Protein AF-A0AAE1GQJ6-F1 (afdb_monomer_lite)

Radius of gyration: 22.22 Å; chains: 1; bounding box: 54×38×61 Å

pLDDT: mean 75.84, std 17.93, range [36.47, 93.38]

Organism: Petrolisthes cinctipes (NCBI:txid88211)

Foldseek 3Di:
DLLVLVQVLQLLVAAPVRGSNVSFDAECPTPRPVRNVVRVVVVVVVVVVVVVVVVVVVVVDPDPPDDDCPPPDDPPPPPDDDCHVVNVPSNPPDDPVVSVVVVVVSVVCNDPVLVVCVVVVHDSDPD

Structure (mmCIF, N/CA/C/O backbone):
data_AF-A0AAE1GQJ6-F1
#
_entry.id   AF-A0AAE1GQJ6-F1
#
loop_
_atom_site.group_PDB
_atom_site.id
_atom_site.type_symbol
_atom_site.label_atom_id
_atom_site.label_alt_id
_atom_site.label_comp_id
_atom_site.label_asym_id
_atom_site.label_entity_id
_atom_site.label_seq_id
_atom_site.pdbx_PDB_ins_code
_atom_site.Cartn_x
_atom_site.Cartn_y
_atom_site.Cartn_z
_atom_site.occupancy
_atom_site.B_iso_or_equiv
_atom_site.auth_seq_id
_atom_site.auth_comp_id
_atom_site.auth_asym_id
_atom_site.auth_atom_id
_atom_site.pdbx_PDB_model_num
ATOM 1 N N . MET A 1 1 ? -12.188 -7.040 1.704 1.00 84.00 1 MET A N 1
ATOM 2 C CA . MET A 1 1 ? -12.041 -5.849 2.577 1.00 84.00 1 MET A CA 1
ATOM 3 C C . MET A 1 1 ? -10.909 -5.956 3.592 1.00 84.00 1 MET A C 1
ATOM 5 O O . MET A 1 1 ? -10.062 -5.078 3.591 1.00 84.00 1 MET A O 1
ATOM 9 N N . LYS A 1 2 ? -10.835 -7.015 4.412 1.00 90.12 2 LYS A N 1
ATOM 10 C CA . LYS A 1 2 ? -9.836 -7.159 5.492 1.00 90.12 2 LYS A CA 1
ATOM 11 C C . LYS A 1 2 ? -8.389 -6.834 5.104 1.00 90.12 2 LYS A C 1
ATOM 13 O O . LYS A 1 2 ? -7.746 -6.034 5.771 1.00 90.12 2 LYS A O 1
ATOM 18 N N . LYS A 1 3 ? -7.900 -7.393 3.989 1.00 90.62 3 LYS A N 1
ATOM 19 C CA . LYS A 1 3 ? -6.548 -7.106 3.471 1.00 90.62 3 LYS A CA 1
ATOM 20 C C . LYS A 1 3 ? -6.333 -5.622 3.158 1.00 90.62 3 LYS A C 1
ATOM 22 O O . LYS A 1 3 ? -5.290 -5.090 3.504 1.00 90.62 3 LYS A O 1
ATOM 27 N N . ALA A 1 4 ? -7.319 -4.959 2.552 1.00 89.62 4 ALA A N 1
ATOM 28 C CA . ALA A 1 4 ? -7.234 -3.541 2.203 1.00 89.62 4 ALA A CA 1
ATOM 29 C C . ALA A 1 4 ? -7.210 -2.642 3.450 1.00 89.62 4 ALA A C 1
ATOM 31 O O . ALA A 1 4 ? -6.446 -1.687 3.489 1.00 89.62 4 ALA A O 1
ATOM 32 N N . ILE A 1 5 ? -7.980 -2.993 4.486 1.00 91.00 5 ILE A N 1
ATOM 33 C CA . ILE A 1 5 ? -7.964 -2.292 5.778 1.00 91.00 5 ILE A CA 1
ATOM 34 C C . ILE A 1 5 ? -6.587 -2.440 6.443 1.00 91.00 5 ILE A C 1
ATOM 36 O O . ILE A 1 5 ? -5.973 -1.457 6.835 1.00 91.00 5 ILE A O 1
ATOM 40 N N . TRP A 1 6 ? -6.033 -3.652 6.507 1.00 93.25 6 TRP A N 1
ATOM 41 C CA . TRP A 1 6 ? -4.681 -3.831 7.048 1.00 93.25 6 TRP A CA 1
ATOM 42 C C . TRP A 1 6 ? -3.598 -3.159 6.195 1.00 93.25 6 TRP A C 1
ATOM 44 O O . TRP A 1 6 ? -2.601 -2.689 6.741 1.00 93.25 6 TRP A O 1
ATOM 54 N N . ALA A 1 7 ? -3.791 -3.065 4.877 1.00 92.19 7 ALA A N 1
ATOM 55 C CA . ALA A 1 7 ? -2.858 -2.386 3.987 1.00 92.19 7 ALA A CA 1
ATOM 56 C C . ALA A 1 7 ? -2.666 -0.909 4.351 1.00 92.19 7 ALA A C 1
ATOM 58 O O . ALA A 1 7 ? -1.533 -0.438 4.311 1.00 92.19 7 ALA A O 1
ATOM 59 N N . THR A 1 8 ? -3.722 -0.189 4.750 1.00 89.88 8 THR A N 1
ATOM 60 C CA . THR A 1 8 ? -3.588 1.219 5.158 1.00 89.88 8 THR A CA 1
ATOM 61 C C . THR A 1 8 ? -2.830 1.348 6.477 1.00 89.88 8 THR A C 1
ATOM 63 O O . THR A 1 8 ? -1.918 2.164 6.568 1.00 89.88 8 THR A O 1
ATOM 66 N N . PHE A 1 9 ? -3.117 0.493 7.468 1.00 90.19 9 PHE A N 1
ATOM 67 C CA . PHE A 1 9 ? -2.376 0.480 8.737 1.00 90.19 9 PHE A CA 1
ATOM 68 C C . PHE A 1 9 ? -0.882 0.222 8.526 1.00 90.19 9 PHE A C 1
ATOM 70 O O . PHE A 1 9 ? -0.032 0.956 9.030 1.00 90.19 9 PHE A O 1
ATOM 77 N N . TYR A 1 10 ? -0.538 -0.818 7.765 1.00 89.75 10 TYR A N 1
ATOM 78 C CA . TYR A 1 10 ? 0.860 -1.151 7.515 1.00 89.75 10 TYR A CA 1
ATOM 79 C C . TYR A 1 10 ? 1.563 -0.123 6.638 1.00 89.75 10 TYR A C 1
ATOM 81 O O . TYR A 1 10 ? 2.737 0.141 6.867 1.00 89.75 10 TYR A O 1
ATOM 89 N N . HIS A 1 11 ? 0.853 0.503 5.700 1.00 87.31 11 HIS A N 1
ATOM 90 C CA . HIS A 1 11 ? 1.401 1.597 4.912 1.00 87.31 11 HIS A CA 1
ATOM 91 C C . HIS A 1 11 ? 1.774 2.796 5.790 1.00 87.31 11 HIS A C 1
ATOM 93 O O . HIS A 1 11 ? 2.904 3.268 5.712 1.00 87.31 11 HIS A O 1
ATOM 99 N N . CYS A 1 12 ? 0.868 3.236 6.670 1.00 83.38 12 CYS A N 1
ATOM 100 C CA . CYS A 1 12 ? 1.107 4.378 7.557 1.00 83.38 12 CYS A CA 1
ATOM 101 C C . CYS A 1 12 ? 2.160 4.105 8.642 1.00 83.38 12 CYS A C 1
ATOM 103 O O . CYS A 1 12 ? 2.738 5.041 9.179 1.00 83.38 12 CYS A O 1
ATOM 105 N N . THR A 1 13 ? 2.400 2.835 8.978 1.00 85.06 13 THR A N 1
ATOM 106 C CA . THR A 1 13 ? 3.396 2.418 9.984 1.00 85.06 13 THR A CA 1
ATOM 107 C C . THR A 1 13 ? 4.675 1.852 9.360 1.00 85.06 13 THR A C 1
ATOM 109 O O . THR A 1 13 ? 5.530 1.317 10.070 1.00 85.06 13 THR A O 1
ATOM 112 N N . SER A 1 14 ? 4.792 1.934 8.032 1.00 84.06 14 SER A N 1
ATOM 113 C CA . SER A 1 14 ? 5.963 1.505 7.275 1.00 84.06 14 SER A CA 1
ATOM 114 C C . SER A 1 14 ? 7.109 2.478 7.517 1.00 84.06 14 SER A C 1
ATOM 116 O O . SER A 1 14 ? 6.909 3.690 7.572 1.00 84.06 14 SER A O 1
ATOM 118 N N . THR A 1 15 ? 8.321 1.956 7.645 1.00 83.31 15 THR A N 1
ATOM 119 C CA . THR A 1 15 ? 9.531 2.774 7.758 1.00 83.31 15 THR A CA 1
ATOM 120 C C . THR A 1 15 ? 10.555 2.311 6.740 1.00 83.31 15 THR A C 1
ATOM 122 O O . THR A 1 15 ? 10.499 1.175 6.272 1.00 83.31 15 THR A O 1
ATOM 125 N N . ASP A 1 16 ? 11.537 3.158 6.438 1.00 79.38 16 ASP A N 1
ATOM 126 C CA . ASP A 1 16 ? 12.623 2.795 5.520 1.00 79.38 16 ASP A CA 1
ATOM 127 C C . ASP A 1 16 ? 13.373 1.529 5.993 1.00 79.38 16 ASP A C 1
ATOM 129 O O . ASP A 1 16 ? 13.831 0.728 5.179 1.00 79.38 16 ASP A O 1
ATOM 133 N N . SER A 1 17 ? 13.466 1.307 7.312 1.00 83.19 17 SER A N 1
ATOM 134 C CA . SER A 1 17 ? 14.070 0.104 7.905 1.00 83.19 17 SER A CA 1
ATOM 135 C C . SER A 1 17 ? 13.147 -1.118 7.892 1.00 83.19 17 SER A C 1
ATOM 137 O O . SER A 1 17 ? 13.626 -2.249 7.927 1.00 83.19 17 SER A O 1
ATOM 139 N N . GLN A 1 18 ? 11.830 -0.911 7.891 1.00 81.06 18 GLN A N 1
ATOM 140 C CA . GLN A 1 18 ? 10.823 -1.971 7.894 1.00 81.06 18 GLN A CA 1
ATOM 141 C C . GLN A 1 18 ? 9.722 -1.639 6.879 1.00 81.06 18 GLN A C 1
ATOM 143 O O . GLN A 1 18 ? 8.651 -1.162 7.269 1.00 81.06 18 GLN A O 1
ATOM 148 N N . PRO A 1 19 ? 9.959 -1.896 5.580 1.00 84.75 19 PRO A N 1
ATOM 149 C CA . PRO A 1 19 ? 8.973 -1.628 4.546 1.00 84.75 19 PRO A CA 1
ATOM 150 C C . PRO A 1 19 ? 7.816 -2.632 4.645 1.00 84.75 19 PRO A C 1
ATOM 152 O O . PRO A 1 19 ? 7.966 -3.814 4.334 1.00 84.75 19 PRO A O 1
ATOM 155 N N . ARG A 1 20 ? 6.633 -2.175 5.066 1.00 85.38 20 ARG A N 1
ATOM 156 C CA . ARG 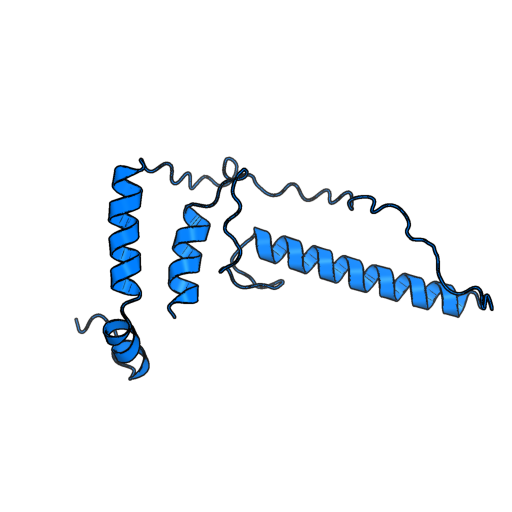A 1 20 ? 5.429 -3.012 5.248 1.00 85.38 20 ARG A CA 1
ATOM 157 C C . ARG A 1 20 ? 4.404 -2.787 4.134 1.00 85.38 20 ARG A C 1
ATOM 159 O O . ARG A 1 20 ? 3.244 -2.465 4.372 1.00 85.38 20 ARG A O 1
ATOM 166 N N . HIS A 1 21 ? 4.837 -2.953 2.886 1.00 88.12 21 HIS A N 1
ATOM 167 C CA . HIS A 1 21 ? 4.011 -2.711 1.691 1.00 88.12 21 HIS A CA 1
ATOM 168 C C . HIS A 1 21 ? 3.407 -3.984 1.071 1.00 88.12 21 HIS A C 1
ATOM 170 O O . HIS A 1 21 ? 2.727 -3.925 0.050 1.00 88.12 21 HIS A O 1
ATOM 176 N N . ASN A 1 22 ? 3.589 -5.138 1.712 1.00 90.19 22 ASN A N 1
ATOM 177 C CA . ASN A 1 22 ? 3.162 -6.452 1.220 1.00 90.19 22 ASN A CA 1
ATOM 178 C C . ASN A 1 22 ? 1.639 -6.614 1.062 1.00 90.19 22 ASN A C 1
ATOM 180 O O . ASN A 1 22 ? 1.199 -7.421 0.250 1.00 90.19 22 ASN A O 1
ATOM 184 N N . LEU A 1 23 ? 0.830 -5.879 1.833 1.00 91.94 23 LEU A N 1
ATOM 185 C CA . LEU A 1 23 ? -0.635 -5.912 1.706 1.00 91.94 23 LEU A CA 1
ATOM 186 C C . LEU A 1 23 ? -1.193 -4.826 0.780 1.00 91.94 23 LEU A C 1
ATOM 188 O O . LEU A 1 23 ? -2.380 -4.856 0.452 1.00 91.94 23 LEU A O 1
ATOM 192 N N . CYS A 1 24 ? -0.365 -3.863 0.372 1.00 92.25 24 CYS A N 1
ATOM 193 C CA . CYS A 1 24 ? -0.781 -2.818 -0.554 1.00 92.25 24 CYS A CA 1
ATOM 194 C C . CYS A 1 24 ? -1.041 -3.412 -1.948 1.00 92.25 24 CYS A C 1
ATOM 196 O O . CYS A 1 24 ? -0.394 -4.392 -2.322 1.00 92.25 24 CYS A O 1
ATOM 198 N N . PRO A 1 25 ? -1.944 -2.823 -2.754 1.00 92.25 25 PRO A N 1
ATOM 199 C CA . PRO A 1 25 ? -2.146 -3.283 -4.121 1.00 92.25 25 PRO A CA 1
ATOM 200 C C . PRO A 1 25 ? -0.843 -3.194 -4.920 1.00 92.25 25 PRO A C 1
ATOM 202 O O . PRO A 1 25 ? 0.001 -2.326 -4.670 1.00 92.25 25 PRO A O 1
ATOM 205 N N . HIS A 1 26 ? -0.674 -4.106 -5.869 1.00 91.44 26 HIS A N 1
ATOM 206 C CA . HIS A 1 26 ? 0.460 -4.122 -6.784 1.00 91.44 26 HIS A CA 1
ATOM 207 C C . HIS A 1 26 ? 0.068 -3.512 -8.140 1.00 91.44 26 HIS A C 1
ATOM 209 O O . HIS A 1 26 ? -1.118 -3.453 -8.471 1.00 91.44 26 HIS A O 1
ATOM 215 N N . GLY A 1 27 ? 1.056 -3.046 -8.906 1.00 90.12 27 GLY A N 1
ATOM 216 C CA . GLY A 1 27 ? 0.874 -2.543 -10.268 1.00 90.12 27 GLY A CA 1
ATOM 217 C C . GLY A 1 27 ? 1.054 -1.031 -10.427 1.00 90.12 27 GLY A C 1
ATOM 218 O O . GLY A 1 27 ? 1.085 -0.269 -9.459 1.00 90.12 27 GLY A O 1
ATOM 219 N N . GLU A 1 28 ? 1.123 -0.591 -11.686 1.00 90.44 28 GLU A N 1
ATOM 220 C CA . GLU A 1 28 ? 1.361 0.807 -12.092 1.00 90.44 28 GLU A CA 1
ATOM 221 C C . GLU A 1 28 ? 0.310 1.786 -11.551 1.00 90.44 28 GLU A C 1
ATOM 223 O O . GLU A 1 28 ? 0.589 2.957 -11.309 1.00 90.44 28 GLU A O 1
ATOM 228 N N . LYS A 1 29 ? -0.914 1.298 -11.331 1.00 89.31 29 LYS A N 1
ATOM 229 C CA . LYS A 1 29 ? -2.034 2.084 -10.797 1.00 89.31 29 LYS A CA 1
ATOM 230 C C . LYS A 1 29 ? -2.200 1.930 -9.283 1.00 89.31 29 LYS A C 1
ATOM 232 O O . LYS A 1 29 ? -3.213 2.359 -8.735 1.00 89.31 29 LYS A O 1
ATOM 237 N N . SER A 1 30 ? -1.238 1.312 -8.596 1.00 89.50 30 SER A N 1
ATOM 238 C CA . SER A 1 30 ? -1.279 1.201 -7.141 1.00 89.50 30 SER A CA 1
ATOM 239 C C . SER A 1 30 ? -1.223 2.583 -6.492 1.00 89.50 30 SER A C 1
ATOM 241 O O . SER A 1 30 ? -0.414 3.435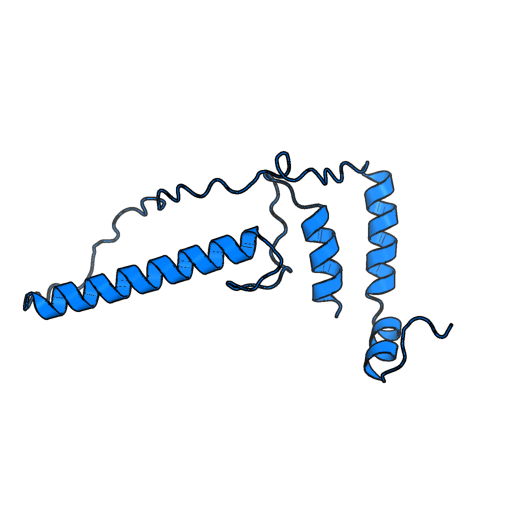 -6.867 1.00 89.50 30 SER A O 1
ATOM 243 N N . TRP A 1 31 ? -2.062 2.794 -5.477 1.00 90.56 31 TRP A N 1
ATOM 244 C CA . TRP A 1 31 ? -1.968 3.972 -4.613 1.00 90.56 31 TRP A CA 1
ATOM 245 C C . TRP A 1 31 ? -0.713 3.930 -3.724 1.00 90.56 31 TRP A C 1
ATOM 247 O O . TRP A 1 31 ? -0.275 4.960 -3.222 1.00 90.56 31 TRP A O 1
ATOM 257 N N . CYS A 1 32 ? -0.105 2.753 -3.538 1.00 89.69 32 CYS A N 1
ATOM 258 C CA . CYS A 1 32 ? 1.137 2.607 -2.796 1.00 89.69 32 CYS A CA 1
ATOM 259 C C . CYS A 1 32 ? 2.333 2.920 -3.700 1.00 89.69 32 CYS A C 1
ATOM 261 O O . CYS A 1 32 ? 2.666 2.147 -4.599 1.00 89.69 32 CYS A O 1
ATOM 263 N N . PHE A 1 33 ? 3.021 4.027 -3.410 1.00 88.56 33 PHE A N 1
ATOM 264 C CA . PHE A 1 33 ? 4.186 4.483 -4.174 1.00 88.56 33 PHE A CA 1
ATOM 265 C C . PHE A 1 33 ? 5.289 3.428 -4.303 1.00 88.56 33 PHE A C 1
ATOM 267 O O . PHE A 1 33 ? 5.857 3.284 -5.381 1.00 88.56 33 PHE A O 1
ATOM 274 N N . TRP A 1 34 ? 5.553 2.670 -3.235 1.00 86.44 34 TRP A N 1
ATOM 275 C CA . TRP A 1 34 ? 6.563 1.611 -3.219 1.00 86.44 34 TRP A CA 1
ATOM 276 C C . TRP A 1 34 ? 6.242 0.495 -4.221 1.00 86.44 34 TRP A C 1
ATOM 278 O O . TRP A 1 34 ? 7.031 0.217 -5.121 1.00 86.44 34 TRP A O 1
ATOM 288 N N . ASN A 1 35 ? 5.052 -0.108 -4.120 1.00 89.31 35 ASN A N 1
ATOM 289 C CA . ASN A 1 35 ? 4.649 -1.184 -5.031 1.00 89.31 35 ASN A CA 1
ATOM 290 C C . ASN A 1 35 ? 4.483 -0.686 -6.469 1.00 89.31 35 ASN A C 1
ATOM 292 O O . ASN A 1 35 ? 4.779 -1.422 -7.406 1.00 89.31 35 ASN A O 1
ATOM 296 N N . ARG A 1 36 ? 4.044 0.565 -6.648 1.00 91.81 36 ARG A N 1
ATOM 297 C CA . ARG A 1 36 ? 3.974 1.199 -7.965 1.00 91.81 36 ARG A CA 1
ATOM 298 C C . ARG A 1 36 ? 5.356 1.344 -8.599 1.00 91.81 36 ARG A C 1
ATOM 300 O O . ARG A 1 36 ? 5.507 1.058 -9.780 1.00 91.81 36 ARG A O 1
ATOM 307 N N . ALA A 1 37 ? 6.355 1.767 -7.826 1.00 89.06 37 ALA A N 1
ATOM 308 C CA . ALA A 1 37 ? 7.724 1.900 -8.312 1.00 89.06 37 ALA A CA 1
ATOM 309 C C . ALA A 1 37 ? 8.321 0.543 -8.705 1.00 89.06 37 ALA A C 1
ATOM 311 O O . ALA A 1 37 ? 8.952 0.448 -9.752 1.00 89.06 37 ALA A O 1
ATOM 312 N N . ILE A 1 38 ? 8.074 -0.508 -7.914 1.00 89.88 38 ILE A N 1
ATOM 313 C CA . ILE A 1 38 ? 8.491 -1.875 -8.262 1.00 89.88 38 ILE A CA 1
ATOM 314 C C . ILE A 1 38 ? 7.852 -2.314 -9.583 1.00 89.88 38 ILE A C 1
ATOM 316 O O . ILE A 1 38 ? 8.569 -2.748 -10.477 1.00 89.88 38 ILE A O 1
ATOM 320 N N . ALA A 1 39 ? 6.538 -2.133 -9.738 1.00 90.50 39 ALA A N 1
ATOM 321 C CA . ALA A 1 39 ? 5.831 -2.537 -10.953 1.00 90.50 39 ALA A CA 1
ATOM 322 C C . ALA A 1 39 ? 6.343 -1.812 -12.211 1.00 90.50 39 ALA A C 1
ATOM 324 O O . ALA A 1 39 ? 6.487 -2.419 -13.268 1.00 90.50 39 ALA A O 1
ATOM 325 N N . LEU A 1 40 ? 6.656 -0.516 -12.102 1.00 89.25 40 LEU A N 1
ATOM 326 C CA . LEU A 1 40 ? 7.246 0.240 -13.210 1.00 89.25 40 LEU A CA 1
ATOM 327 C C . LEU A 1 40 ? 8.651 -0.269 -13.563 1.00 89.25 40 LEU A C 1
ATOM 329 O O . LEU A 1 40 ? 8.958 -0.426 -14.739 1.00 89.25 40 LEU A O 1
ATOM 333 N N . GLN A 1 41 ? 9.475 -0.594 -12.564 1.00 88.69 41 GLN A N 1
ATOM 334 C CA . GLN A 1 41 ? 10.807 -1.170 -12.793 1.00 88.69 41 GLN A CA 1
ATOM 335 C C . GLN A 1 41 ? 10.749 -2.561 -13.433 1.00 88.69 41 GLN A C 1
ATOM 337 O O . GLN A 1 41 ? 11.624 -2.914 -14.224 1.00 88.69 41 GLN A O 1
ATOM 342 N N . GLU A 1 42 ? 9.757 -3.372 -13.071 1.00 91.00 42 GLU A N 1
ATOM 343 C CA . GLU A 1 42 ? 9.528 -4.680 -13.689 1.00 91.00 42 GLU A CA 1
ATOM 344 C C . GLU A 1 42 ? 9.133 -4.518 -15.157 1.00 91.00 42 GLU A C 1
ATOM 346 O O . GLU A 1 42 ? 9.757 -5.133 -16.018 1.00 91.00 42 GLU A O 1
ATOM 351 N N . LYS A 1 43 ? 8.217 -3.596 -15.462 1.00 90.56 43 LYS A N 1
ATOM 352 C CA . LYS A 1 43 ? 7.819 -3.285 -16.840 1.00 90.56 43 LYS A CA 1
ATOM 353 C C . LYS A 1 43 ? 8.980 -2.788 -17.701 1.00 90.56 43 LYS A C 1
ATOM 355 O O . LYS A 1 43 ? 9.163 -3.262 -18.818 1.00 90.56 43 LYS A O 1
ATOM 360 N N . GLU A 1 44 ? 9.778 -1.853 -17.184 1.00 91.56 44 GLU A N 1
ATOM 361 C CA . GLU A 1 44 ? 10.975 -1.363 -17.880 1.00 91.56 44 GLU A CA 1
ATOM 362 C C . GLU A 1 44 ? 11.959 -2.506 -18.158 1.00 91.56 44 GLU A C 1
ATOM 364 O O . GLU A 1 44 ? 12.597 -2.543 -19.209 1.00 91.56 44 GLU A O 1
ATOM 369 N N . ARG A 1 45 ? 12.091 -3.465 -17.235 1.00 86.81 45 ARG A N 1
ATOM 370 C CA . ARG A 1 45 ? 12.932 -4.646 -17.447 1.00 86.81 45 ARG A CA 1
ATOM 371 C C . ARG A 1 45 ? 12.382 -5.534 -18.555 1.00 86.81 45 ARG A C 1
ATOM 373 O O . ARG A 1 45 ? 13.134 -5.891 -19.450 1.00 86.81 45 ARG A O 1
ATOM 380 N N . GLU A 1 46 ? 11.093 -5.850 -18.514 1.00 91.56 46 GLU A N 1
ATOM 381 C CA . GLU A 1 46 ? 10.436 -6.671 -19.535 1.00 91.56 46 GLU A CA 1
ATOM 382 C C . GLU A 1 46 ? 10.544 -6.044 -20.931 1.00 91.56 46 GLU A C 1
ATOM 384 O O . GLU A 1 46 ? 10.751 -6.743 -21.923 1.00 91.56 46 GLU A O 1
ATOM 389 N N . GLU A 1 47 ? 10.442 -4.717 -21.014 1.00 93.38 47 GLU A N 1
ATOM 390 C CA . GLU A 1 47 ? 10.647 -3.968 -22.249 1.00 93.38 47 GLU A CA 1
ATOM 391 C C . GLU A 1 47 ? 12.094 -4.039 -22.745 1.00 93.38 47 GLU A C 1
ATOM 393 O O . GLU A 1 47 ? 12.316 -4.334 -23.919 1.00 93.38 47 GLU A O 1
ATOM 398 N N . ASN A 1 48 ? 13.077 -3.851 -21.866 1.00 88.94 48 ASN A N 1
ATOM 399 C CA . ASN A 1 48 ? 14.487 -3.983 -22.235 1.00 88.94 48 ASN A CA 1
ATOM 400 C C . ASN A 1 48 ? 14.840 -5.414 -22.682 1.00 88.94 48 ASN A C 1
ATOM 402 O O . ASN A 1 48 ? 15.519 -5.585 -23.693 1.00 88.94 48 ASN A O 1
ATOM 406 N N . ASP A 1 49 ? 14.331 -6.436 -21.987 1.00 91.19 49 ASP A N 1
ATOM 407 C CA . ASP A 1 49 ? 14.531 -7.849 -22.335 1.00 91.19 49 ASP A CA 1
ATOM 408 C C . ASP A 1 49 ? 13.856 -8.208 -23.675 1.00 91.19 49 ASP A C 1
ATOM 410 O O . ASP A 1 49 ? 14.321 -9.082 -24.413 1.00 91.19 49 ASP A O 1
ATOM 414 N N . ARG A 1 50 ? 12.746 -7.541 -24.022 1.00 90.75 50 ARG A N 1
ATOM 415 C CA . ARG A 1 50 ? 12.098 -7.666 -25.336 1.00 90.75 50 ARG A CA 1
ATOM 416 C C . ARG A 1 50 ? 12.956 -7.041 -26.437 1.00 90.75 50 ARG A C 1
ATOM 418 O O . ARG A 1 50 ? 13.269 -7.726 -27.404 1.00 90.75 50 ARG A O 1
ATOM 425 N N . LEU A 1 51 ? 13.391 -5.795 -26.253 1.00 90.88 51 LEU A N 1
ATOM 426 C CA . LEU A 1 51 ? 14.236 -5.082 -27.219 1.00 90.88 51 LEU A CA 1
ATOM 427 C C . LEU A 1 51 ? 15.576 -5.791 -27.457 1.00 90.88 51 LEU A C 1
ATOM 429 O O . LEU A 1 51 ? 16.084 -5.798 -28.576 1.00 90.88 51 LEU A O 1
ATOM 433 N N . GLN A 1 52 ? 16.157 -6.402 -26.419 1.00 87.81 52 GLN A N 1
ATOM 434 C CA . GLN A 1 52 ? 17.399 -7.155 -26.565 1.00 87.81 52 GLN A CA 1
ATOM 435 C C . GLN A 1 52 ? 17.218 -8.398 -27.449 1.00 87.81 52 GLN A C 1
ATOM 437 O O . GLN A 1 52 ? 18.052 -8.629 -28.322 1.00 87.81 52 GLN A O 1
ATOM 442 N N . ARG A 1 53 ? 16.116 -9.141 -27.292 1.00 87.81 53 ARG A N 1
ATOM 443 C CA . ARG A 1 53 ? 15.804 -10.289 -28.161 1.00 87.81 53 ARG A CA 1
ATOM 444 C C . ARG A 1 53 ? 15.570 -9.872 -29.609 1.00 87.81 53 ARG A C 1
ATOM 446 O O . ARG A 1 53 ? 16.153 -10.465 -30.505 1.00 87.81 53 ARG A O 1
ATOM 453 N N . GLU A 1 54 ? 14.798 -8.809 -29.831 1.00 91.31 54 GLU A N 1
ATOM 454 C CA . GLU A 1 54 ? 14.573 -8.258 -31.176 1.00 91.31 54 GLU A CA 1
ATOM 455 C C . GLU A 1 54 ? 15.894 -7.848 -31.847 1.00 91.31 54 GLU A C 1
ATOM 457 O O . GLU A 1 54 ? 16.090 -8.068 -33.041 1.00 91.31 54 GLU A O 1
ATOM 462 N N . LYS A 1 55 ? 16.838 -7.292 -31.076 1.00 91.62 55 LYS A N 1
ATOM 463 C CA . LYS A 1 55 ? 18.170 -6.934 -31.571 1.00 91.62 55 LYS A CA 1
ATOM 464 C C . LYS A 1 55 ? 19.021 -8.161 -31.918 1.00 91.62 55 LYS A C 1
ATOM 466 O O . LYS A 1 55 ? 19.709 -8.127 -32.934 1.00 91.62 55 LYS A O 1
ATOM 471 N N . GLU A 1 56 ? 19.000 -9.205 -31.091 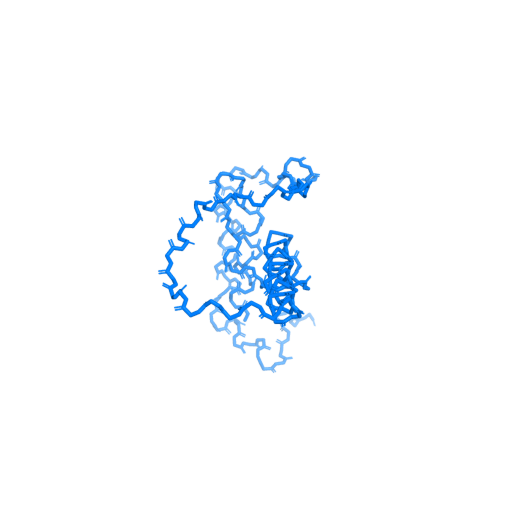1.00 87.62 56 GLU A N 1
ATOM 472 C CA . GLU A 1 56 ? 19.721 -10.467 -31.335 1.00 87.62 56 GLU A CA 1
ATOM 473 C C . GLU A 1 56 ? 19.176 -11.189 -32.583 1.00 87.62 56 GLU A C 1
ATOM 475 O O . GLU A 1 56 ? 19.955 -11.637 -33.425 1.00 87.62 56 GLU A O 1
ATOM 480 N N . GLU A 1 57 ? 17.851 -11.210 -32.762 1.00 87.50 57 GLU A N 1
ATOM 481 C CA . GLU A 1 57 ? 17.193 -11.738 -33.965 1.00 87.50 57 GLU A CA 1
ATOM 482 C C . GLU A 1 57 ? 17.536 -10.916 -35.218 1.00 87.50 57 GLU A C 1
ATOM 484 O O . GLU A 1 57 ? 17.877 -11.483 -36.257 1.00 87.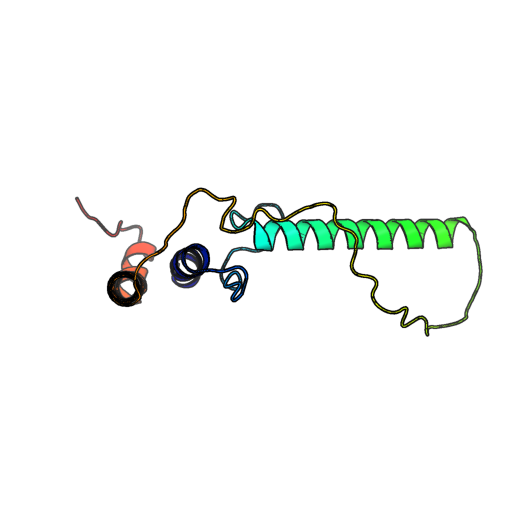50 57 GLU A O 1
ATOM 489 N N . ALA A 1 58 ? 17.510 -9.582 -35.122 1.00 82.94 58 ALA A N 1
ATOM 490 C CA . ALA A 1 58 ? 17.839 -8.691 -36.235 1.00 82.94 58 ALA A CA 1
ATOM 491 C C . ALA A 1 58 ? 19.313 -8.772 -36.668 1.00 82.94 58 ALA A C 1
ATOM 493 O O . ALA A 1 58 ? 19.618 -8.529 -37.837 1.00 82.94 58 ALA A O 1
ATOM 494 N N . LEU A 1 59 ? 20.229 -9.107 -35.750 1.00 73.75 59 LEU A N 1
ATOM 495 C CA . LEU A 1 59 ? 21.656 -9.257 -36.051 1.00 73.75 59 LEU A CA 1
ATOM 496 C C . LEU A 1 59 ? 22.005 -10.632 -36.650 1.00 73.75 59 LEU A C 1
ATOM 498 O O . LEU A 1 59 ? 23.130 -10.822 -37.104 1.00 73.75 59 LEU A O 1
ATOM 502 N N . GLY A 1 60 ? 21.058 -11.578 -36.691 1.00 64.25 60 GLY A N 1
ATOM 503 C CA . GLY A 1 60 ? 21.229 -12.863 -37.376 1.00 64.25 60 GLY A CA 1
ATOM 504 C C . GLY A 1 60 ? 22.363 -13.733 -36.823 1.00 64.25 60 GLY A C 1
ATOM 505 O O . GLY A 1 60 ? 22.918 -14.554 -37.555 1.00 64.25 60 GLY A O 1
ATOM 506 N N . GLU A 1 61 ? 22.741 -13.571 -35.553 1.00 54.78 61 GLU A N 1
ATOM 507 C CA . GLU A 1 61 ? 23.801 -14.373 -34.946 1.00 54.78 61 GLU A CA 1
ATOM 508 C C . GLU A 1 61 ? 23.251 -15.736 -34.512 1.00 54.78 61 GLU A C 1
ATOM 510 O O . GLU A 1 61 ? 22.688 -15.908 -33.430 1.00 54.78 61 GLU A O 1
ATOM 515 N N . SER A 1 62 ? 23.456 -16.755 -35.350 1.00 56.66 62 SER A N 1
ATOM 516 C CA . SER A 1 62 ? 23.355 -18.142 -34.909 1.00 56.66 62 SER A CA 1
ATOM 517 C C . SER A 1 62 ? 24.464 -18.417 -33.889 1.00 56.66 62 SER A C 1
ATOM 519 O O . SER A 1 62 ? 25.586 -18.769 -34.254 1.00 56.66 62 SER A O 1
ATOM 521 N N . SER A 1 63 ? 24.183 -18.289 -32.598 1.00 50.97 63 SER A N 1
ATOM 522 C CA . SER A 1 63 ? 25.023 -18.934 -31.593 1.00 50.97 63 SER A CA 1
ATOM 523 C C . SER A 1 63 ? 24.167 -19.833 -30.715 1.00 50.97 63 SER A C 1
ATOM 525 O O . SER A 1 63 ? 23.599 -19.459 -29.696 1.00 50.97 63 SER A O 1
ATOM 527 N N . ALA A 1 64 ? 24.092 -21.090 -31.148 1.00 48.03 64 ALA A N 1
ATOM 528 C CA . ALA A 1 64 ? 23.646 -22.225 -30.355 1.00 48.03 64 ALA A CA 1
ATOM 529 C C . ALA A 1 64 ? 24.651 -22.539 -29.221 1.00 48.03 64 ALA A C 1
ATOM 531 O O . ALA A 1 64 ? 25.094 -23.674 -29.066 1.00 48.03 64 ALA A O 1
ATOM 532 N N . SER A 1 65 ? 25.023 -21.532 -28.424 1.00 46.84 65 SER A N 1
ATOM 533 C CA . SER A 1 65 ? 25.778 -21.696 -27.183 1.00 46.84 65 SER A CA 1
ATOM 534 C C . SER A 1 65 ? 24.872 -21.335 -26.012 1.00 46.84 65 SER A C 1
ATOM 536 O O . SER A 1 65 ? 24.811 -20.211 -25.517 1.00 46.84 65 SER A O 1
ATOM 538 N N . CYS A 1 66 ? 24.086 -22.336 -25.638 1.00 40.28 66 CYS A N 1
ATOM 539 C CA . CYS A 1 66 ? 23.231 -22.386 -24.468 1.00 40.28 66 CYS A CA 1
ATOM 540 C C . CYS A 1 66 ? 23.986 -21.969 -23.185 1.00 40.28 66 CYS A C 1
ATOM 542 O O . CYS A 1 66 ? 24.921 -22.634 -22.755 1.00 40.28 66 CYS A O 1
ATOM 544 N N . VAL A 1 67 ? 23.504 -20.875 -22.586 1.00 58.66 67 VAL A N 1
ATOM 545 C CA . VAL A 1 67 ? 23.357 -20.606 -21.143 1.00 58.66 67 VAL A CA 1
ATOM 546 C C . VAL A 1 67 ? 24.589 -20.808 -20.250 1.00 58.66 67 VAL A C 1
ATOM 548 O O . VAL A 1 67 ? 24.805 -21.886 -19.714 1.00 58.66 67 VAL A O 1
ATOM 551 N N . SER A 1 68 ? 25.257 -19.706 -19.886 1.00 46.09 68 SER A N 1
ATOM 552 C CA . SER A 1 68 ? 25.805 -19.556 -18.521 1.00 46.09 68 SER A CA 1
ATOM 553 C C . SER A 1 68 ? 26.205 -18.125 -18.139 1.00 46.09 68 SER A C 1
ATOM 555 O O . SER A 1 68 ? 27.118 -17.945 -17.331 1.00 46.09 68 SER A O 1
ATOM 557 N N . PHE A 1 69 ? 25.550 -17.077 -18.649 1.00 45.47 69 PHE A N 1
ATOM 558 C CA . PHE A 1 69 ? 25.780 -15.741 -18.091 1.00 45.47 69 PHE A CA 1
ATOM 559 C C . PHE A 1 69 ? 24.873 -15.522 -16.875 1.00 45.47 69 PHE A C 1
ATOM 561 O O . PHE A 1 69 ? 23.922 -14.746 -16.897 1.00 45.47 69 PHE A O 1
ATOM 568 N N . TYR A 1 70 ? 25.221 -16.175 -15.760 1.00 47.84 70 TYR A N 1
ATOM 569 C CA . TYR A 1 70 ? 24.916 -15.667 -14.418 1.00 47.84 70 TYR A CA 1
ATOM 570 C C . TYR A 1 70 ? 25.707 -14.362 -14.205 1.00 47.84 70 TYR A C 1
ATOM 572 O O . TYR A 1 70 ? 26.586 -14.255 -13.347 1.00 47.84 70 TYR A O 1
ATOM 580 N N . GLY A 1 71 ? 25.440 -13.360 -15.044 1.00 46.78 71 GLY A N 1
ATOM 581 C CA . GLY A 1 71 ? 26.011 -12.034 -14.946 1.00 46.78 71 GLY A CA 1
ATOM 582 C C . GLY A 1 71 ? 25.543 -11.435 -13.637 1.00 46.78 71 GLY A C 1
ATOM 583 O O . GLY A 1 71 ? 24.349 -11.215 -13.436 1.00 46.78 71 GLY A O 1
ATOM 584 N N . LYS A 1 72 ? 26.486 -11.232 -12.714 1.00 43.75 72 LYS A N 1
ATOM 585 C CA . LYS A 1 72 ? 26.260 -10.605 -11.411 1.00 43.75 72 LYS A CA 1
ATOM 586 C C . LYS A 1 72 ? 25.276 -9.445 -11.562 1.00 43.75 72 LYS A C 1
ATOM 588 O O . LYS A 1 72 ? 25.582 -8.465 -12.237 1.00 43.75 72 LYS A O 1
ATOM 593 N N . ARG A 1 73 ? 24.112 -9.589 -10.917 1.00 48.44 73 ARG A N 1
ATOM 594 C CA . ARG A 1 73 ? 23.021 -8.609 -10.846 1.00 48.44 73 ARG A CA 1
ATOM 595 C C . ARG A 1 73 ? 23.593 -7.227 -10.527 1.00 48.44 73 ARG A C 1
ATOM 597 O O . ARG A 1 73 ? 23.827 -6.907 -9.361 1.00 48.44 73 ARG A O 1
ATOM 604 N N . LYS A 1 74 ? 23.828 -6.392 -11.538 1.00 42.78 74 LYS A N 1
ATOM 605 C CA . LYS A 1 74 ? 24.053 -4.971 -11.289 1.00 42.78 74 LYS A CA 1
ATOM 606 C C . LYS A 1 74 ? 22.687 -4.386 -10.984 1.00 42.78 74 LYS A C 1
ATOM 608 O O . LYS A 1 74 ? 21.784 -4.475 -11.809 1.00 42.78 74 LYS A O 1
ATOM 613 N N . LYS A 1 75 ? 22.525 -3.854 -9.768 1.00 36.47 75 LYS A N 1
ATOM 614 C CA . LYS A 1 75 ? 21.313 -3.114 -9.415 1.00 36.47 75 LYS A CA 1
ATOM 615 C C . LYS A 1 75 ? 21.091 -2.057 -10.504 1.00 36.47 75 LYS A C 1
ATOM 617 O O . LYS A 1 75 ? 22.048 -1.331 -10.798 1.00 36.47 75 LYS A O 1
ATOM 622 N N . PRO A 1 76 ? 19.898 -1.983 -11.117 1.00 41.47 76 PRO A N 1
ATOM 623 C CA . PRO A 1 76 ? 19.612 -0.912 -12.053 1.00 41.47 76 PRO A CA 1
ATOM 624 C C . PRO A 1 76 ? 19.862 0.407 -11.323 1.00 41.47 76 PRO A C 1
ATOM 626 O O . PRO A 1 76 ? 19.427 0.593 -10.183 1.00 41.47 76 PRO A O 1
ATOM 629 N N . LYS A 1 77 ? 20.635 1.301 -11.947 1.00 42.44 77 LYS A N 1
ATOM 630 C CA . LYS A 1 77 ? 20.791 2.678 -11.476 1.00 42.44 77 LYS A CA 1
ATOM 631 C C . LYS A 1 77 ? 19.485 3.405 -11.779 1.00 42.44 77 LYS A C 1
ATOM 633 O O . LYS A 1 77 ? 19.417 4.211 -12.697 1.00 42.44 77 LYS A O 1
ATOM 638 N N . THR A 1 78 ? 18.433 3.083 -11.040 1.00 45.19 78 THR A N 1
ATOM 639 C CA . THR A 1 78 ? 17.207 3.867 -11.070 1.00 45.19 78 THR A CA 1
ATOM 640 C C . THR A 1 78 ? 17.545 5.204 -10.421 1.00 45.19 78 THR A C 1
ATOM 642 O O . THR A 1 78 ? 17.803 5.270 -9.220 1.00 45.19 78 THR A O 1
ATOM 645 N N . SER A 1 79 ? 17.577 6.276 -11.212 1.00 46.66 79 SER A N 1
ATOM 646 C CA . SER A 1 79 ? 17.672 7.657 -10.713 1.00 46.66 79 SER A CA 1
ATOM 647 C C . SER A 1 79 ? 16.442 8.063 -9.892 1.00 46.66 79 SER A C 1
ATOM 649 O O . SER A 1 79 ? 16.424 9.130 -9.280 1.00 46.66 79 SER A O 1
ATOM 651 N N . PHE A 1 80 ? 15.427 7.195 -9.840 1.00 47.22 80 PHE A N 1
ATOM 652 C CA . PHE A 1 80 ? 14.258 7.336 -8.996 1.00 47.22 80 PHE A CA 1
ATOM 653 C C . PHE A 1 80 ? 14.644 7.186 -7.521 1.00 47.22 80 PHE A C 1
ATOM 655 O O . PHE A 1 80 ? 14.637 6.096 -6.946 1.00 47.22 80 PHE A O 1
ATOM 662 N N . LYS A 1 81 ? 15.001 8.310 -6.895 1.00 48.72 81 LYS A N 1
ATOM 663 C CA . LYS A 1 81 ? 14.996 8.422 -5.439 1.00 48.72 81 LYS A CA 1
ATOM 664 C C . LYS A 1 81 ? 13.555 8.248 -4.987 1.00 48.72 81 LYS A C 1
ATOM 666 O O . LYS A 1 81 ? 12.719 9.115 -5.232 1.00 48.72 81 LYS A O 1
ATOM 671 N N . MET A 1 82 ? 13.267 7.118 -4.347 1.00 50.41 82 MET A N 1
ATOM 672 C CA . MET A 1 82 ? 12.029 6.992 -3.595 1.00 50.41 82 MET A CA 1
ATOM 673 C C . MET A 1 82 ? 11.977 8.144 -2.589 1.00 50.41 82 MET A C 1
ATOM 675 O O . MET A 1 82 ? 12.982 8.355 -1.904 1.00 50.41 82 MET A O 1
ATOM 679 N N . PRO A 1 83 ? 10.867 8.903 -2.513 1.00 54.66 83 PRO A N 1
ATOM 680 C CA . PRO A 1 83 ? 10.703 9.860 -1.438 1.00 54.66 83 PRO A CA 1
ATOM 681 C C . PRO A 1 83 ? 10.775 9.053 -0.148 1.00 54.66 83 PRO A C 1
ATOM 683 O O . PRO A 1 83 ? 10.004 8.107 0.038 1.00 54.66 83 PRO A O 1
ATOM 686 N N . SER A 1 84 ? 11.745 9.374 0.699 1.00 53.31 84 SER A N 1
ATOM 687 C CA . SER A 1 84 ? 11.823 8.784 2.026 1.00 53.31 84 SER A CA 1
ATOM 688 C C . SER A 1 84 ? 10.570 9.165 2.808 1.00 53.31 84 SER A C 1
ATOM 690 O O . SER A 1 84 ? 9.899 10.156 2.495 1.00 53.31 84 SER A O 1
ATOM 692 N N . LEU A 1 85 ? 10.271 8.435 3.881 1.00 51.44 85 LEU A N 1
ATOM 693 C CA . LEU A 1 85 ? 9.194 8.838 4.791 1.00 51.44 85 LEU A CA 1
ATOM 694 C C . LEU A 1 85 ? 9.393 10.275 5.331 1.00 51.44 85 LEU A C 1
ATOM 696 O O . LEU A 1 85 ? 8.432 10.906 5.749 1.00 51.44 85 LEU A O 1
ATOM 700 N N . LYS A 1 86 ? 10.625 10.812 5.293 1.00 51.59 86 LYS A N 1
ATOM 701 C CA . LYS A 1 86 ? 10.946 12.205 5.658 1.00 51.59 86 LYS A CA 1
ATOM 702 C C . LYS A 1 86 ? 10.499 13.218 4.599 1.00 51.59 86 LYS A C 1
ATOM 704 O O . LYS A 1 86 ? 10.203 14.359 4.939 1.00 51.59 86 LYS A O 1
ATOM 709 N N . ASP A 1 87 ? 10.445 12.803 3.335 1.00 53.47 87 ASP A N 1
ATOM 710 C CA . ASP A 1 87 ? 10.028 13.637 2.202 1.00 53.47 87 ASP A CA 1
ATOM 711 C C . ASP A 1 87 ? 8.497 13.673 2.067 1.00 53.47 87 ASP A C 1
ATOM 713 O O . ASP A 1 87 ? 7.920 14.646 1.577 1.00 53.47 87 ASP A O 1
ATOM 717 N N . MET A 1 88 ? 7.813 12.635 2.560 1.00 55.00 88 MET A N 1
ATOM 718 C CA . MET A 1 88 ? 6.366 12.649 2.753 1.00 55.00 88 MET A CA 1
ATOM 719 C C . MET A 1 88 ? 6.050 13.358 4.077 1.00 55.00 88 MET A C 1
ATOM 721 O O . MET A 1 88 ? 6.203 12.783 5.145 1.00 55.00 88 MET A O 1
ATOM 725 N N . LYS A 1 89 ? 5.555 14.603 4.024 1.00 45.88 89 LYS A N 1
ATOM 726 C CA . LYS A 1 89 ? 5.160 15.429 5.196 1.00 45.88 89 LYS A CA 1
ATOM 727 C C . LYS A 1 89 ? 4.129 14.794 6.160 1.00 45.88 89 LYS A C 1
ATOM 729 O O . LYS A 1 89 ? 3.700 15.449 7.105 1.00 45.88 89 LYS A O 1
ATOM 734 N N . ILE A 1 90 ? 3.712 13.548 5.943 1.00 49.50 90 ILE A N 1
ATOM 735 C CA . ILE A 1 90 ? 2.824 12.788 6.824 1.00 49.50 90 ILE A CA 1
ATOM 736 C C . ILE A 1 90 ? 3.700 11.891 7.700 1.00 49.50 90 ILE A C 1
ATOM 738 O O . ILE A 1 90 ? 3.805 10.683 7.503 1.00 49.50 90 ILE A O 1
ATOM 742 N N . PHE A 1 91 ? 4.375 12.509 8.664 1.00 45.97 91 PHE A N 1
ATOM 74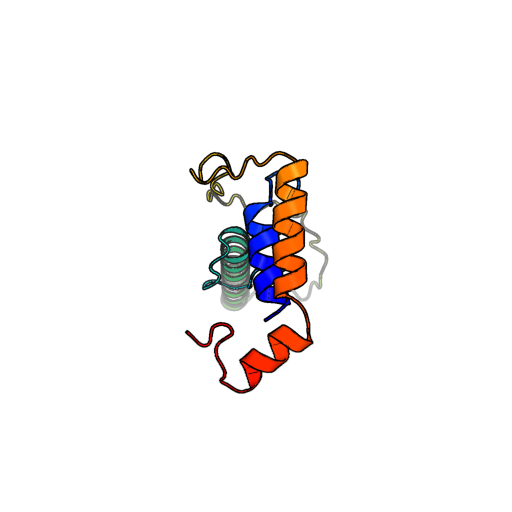3 C CA . PHE A 1 91 ? 5.157 11.783 9.652 1.00 45.97 91 PHE A CA 1
ATOM 744 C C . PHE A 1 91 ? 4.201 11.268 10.735 1.00 45.97 91 PHE A C 1
ATOM 746 O O . PHE A 1 91 ? 3.857 11.987 11.671 1.00 45.97 91 PHE A O 1
ATOM 753 N N . PHE A 1 92 ? 3.723 10.029 10.594 1.00 58.53 92 PHE A N 1
ATOM 754 C CA . PHE A 1 92 ? 2.927 9.357 11.628 1.00 58.53 92 PHE A CA 1
ATOM 755 C C . PHE A 1 92 ? 3.865 8.845 12.739 1.00 58.53 92 PHE A C 1
ATOM 757 O O . PHE A 1 92 ? 3.998 7.645 12.965 1.00 58.53 92 PHE A O 1
ATOM 764 N N . SER A 1 93 ? 4.570 9.755 13.421 1.00 63.38 93 SER A N 1
ATOM 765 C CA . SER A 1 93 ? 5.317 9.410 14.638 1.00 63.38 93 SER A CA 1
ATOM 766 C C . SER A 1 93 ? 4.344 9.333 15.803 1.00 63.38 93 SER A C 1
ATOM 768 O O . SER A 1 93 ? 4.222 10.257 16.600 1.00 63.38 93 SER A O 1
ATOM 770 N N . LEU A 1 94 ? 3.608 8.229 15.867 1.00 69.38 94 LEU A N 1
ATOM 771 C CA . LEU A 1 94 ? 2.851 7.879 17.060 1.00 69.38 94 LEU A CA 1
ATOM 772 C C . LEU A 1 94 ? 3.754 7.118 18.022 1.00 69.38 94 LEU A C 1
ATOM 774 O O . LEU A 1 94 ? 4.540 6.257 17.615 1.00 69.38 94 LEU A O 1
ATOM 778 N N . GLU A 1 95 ? 3.599 7.402 19.311 1.00 80.31 95 GLU A N 1
ATOM 779 C CA . GLU A 1 95 ? 4.150 6.537 20.342 1.00 80.31 95 GLU A CA 1
ATOM 780 C C . GLU A 1 95 ? 3.539 5.134 20.251 1.00 80.31 95 GLU A C 1
ATOM 782 O O . GLU A 1 95 ? 2.427 4.926 19.755 1.00 80.31 95 GLU A O 1
ATOM 787 N N . LYS A 1 96 ? 4.270 4.141 20.764 1.00 81.56 96 LYS A N 1
ATOM 788 C CA . LYS A 1 96 ? 3.842 2.737 20.730 1.00 81.56 96 LYS A CA 1
ATOM 789 C C . LYS A 1 96 ? 2.472 2.528 21.395 1.00 81.56 96 LYS A C 1
ATOM 791 O O . LYS A 1 96 ? 1.669 1.748 20.897 1.00 81.56 96 LYS A O 1
ATOM 796 N N . SER A 1 97 ? 2.202 3.256 22.477 1.00 87.12 97 SER A N 1
ATOM 797 C CA . SER A 1 97 ? 0.934 3.229 23.216 1.00 87.12 97 SER A CA 1
ATOM 798 C C . SER A 1 97 ? -0.260 3.649 22.350 1.00 87.12 97 SER A C 1
ATOM 800 O O . SER A 1 97 ? -1.305 2.998 22.366 1.00 87.12 97 SER A O 1
ATOM 802 N N . ASP A 1 98 ? -0.109 4.703 21.551 1.00 87.38 98 ASP A N 1
ATOM 803 C CA . ASP A 1 98 ? -1.157 5.182 20.652 1.00 87.38 98 ASP A CA 1
ATOM 804 C C . ASP A 1 98 ? -1.298 4.290 19.423 1.00 87.38 98 ASP A C 1
ATOM 806 O O . ASP A 1 98 ? -2.414 4.038 18.962 1.00 87.38 98 ASP A O 1
ATOM 810 N N . LEU A 1 99 ? -0.189 3.725 18.942 1.00 85.94 99 LEU A N 1
ATOM 811 C CA . LEU A 1 99 ? -0.210 2.723 17.882 1.00 85.94 99 LEU A CA 1
ATOM 812 C C . LEU A 1 99 ? -1.044 1.499 18.279 1.00 85.94 99 LEU A C 1
ATOM 814 O O . LEU A 1 99 ? -1.809 0.988 17.460 1.00 85.94 99 LEU A O 1
ATOM 818 N N . ASP A 1 100 ? -0.935 1.054 19.532 1.00 88.75 100 ASP A N 1
ATOM 819 C CA . ASP A 1 100 ? -1.716 -0.067 20.051 1.00 88.75 100 ASP A CA 1
ATOM 820 C C . ASP A 1 100 ? -3.214 0.271 20.107 1.00 88.75 100 ASP A C 1
ATOM 822 O O . ASP A 1 100 ? -4.035 -0.543 19.679 1.00 88.75 100 ASP A O 1
ATOM 826 N N . LYS A 1 101 ? -3.590 1.491 20.519 1.00 91.00 101 LYS A N 1
ATOM 827 C CA . LYS A 1 101 ? -4.994 1.954 20.478 1.00 91.00 101 LYS A CA 1
ATOM 828 C C . LYS A 1 101 ? -5.537 1.976 19.051 1.00 91.00 101 LYS A C 1
ATOM 830 O O . LYS A 1 101 ? -6.625 1.462 18.792 1.00 91.00 101 LYS A O 1
ATOM 835 N N . VAL A 1 102 ? -4.771 2.526 18.108 1.00 90.56 102 VAL A N 1
ATOM 836 C CA . VAL A 1 102 ? -5.154 2.555 16.690 1.00 90.56 102 VAL A CA 1
ATOM 837 C C . VAL A 1 102 ? -5.285 1.131 16.154 1.00 90.56 102 VAL A C 1
ATOM 839 O O . VAL A 1 102 ? -6.270 0.810 15.494 1.00 90.56 102 VAL A O 1
ATOM 842 N N . LYS A 1 103 ? -4.353 0.237 16.491 1.00 90.75 103 LYS A N 1
ATOM 843 C CA . LYS A 1 103 ? -4.403 -1.171 16.085 1.00 90.75 103 LYS A CA 1
ATOM 844 C C . LYS A 1 103 ? -5.679 -1.865 16.564 1.00 90.75 103 LYS A C 1
ATOM 846 O O . LYS A 1 103 ? -6.246 -2.643 15.799 1.00 90.75 103 LYS A O 1
ATOM 851 N N . GLN A 1 104 ? -6.174 -1.559 17.766 1.00 93.31 104 GLN A N 1
ATOM 852 C CA . GLN A 1 104 ? -7.460 -2.090 18.2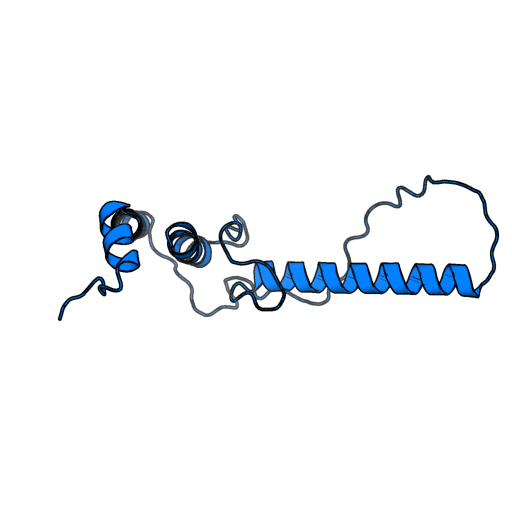40 1.00 93.31 104 GLN A CA 1
ATOM 853 C C . GLN A 1 104 ? -8.637 -1.660 17.354 1.00 93.31 104 GLN A C 1
ATOM 855 O O . GLN A 1 104 ? -9.522 -2.469 17.073 1.00 93.31 104 GLN A O 1
ATOM 860 N N . LEU A 1 105 ? -8.630 -0.426 16.837 1.00 91.94 105 LEU A N 1
ATOM 861 C CA . LEU A 1 105 ? -9.643 0.022 15.874 1.00 91.94 105 LEU A CA 1
ATOM 862 C C . LEU A 1 105 ? -9.577 -0.794 14.581 1.00 91.94 105 LEU A C 1
ATOM 864 O O . LEU A 1 105 ? -10.606 -1.253 14.096 1.00 91.94 105 LEU A O 1
ATOM 868 N N . TYR A 1 106 ? -8.377 -1.038 14.055 1.00 92.44 106 TYR A N 1
ATOM 869 C CA . TYR A 1 106 ? -8.187 -1.864 12.858 1.00 92.44 106 TYR A CA 1
ATOM 870 C C . TYR A 1 106 ? -8.628 -3.318 13.065 1.00 92.44 106 TYR A C 1
ATOM 872 O O . TYR A 1 106 ? -9.243 -3.907 12.174 1.00 92.44 106 TYR A O 1
ATOM 880 N N . ILE A 1 107 ? -8.376 -3.894 14.244 1.00 92.88 107 ILE A N 1
ATOM 881 C CA . ILE A 1 107 ? -8.883 -5.224 14.608 1.00 92.88 107 ILE A CA 1
ATOM 882 C C . ILE A 1 107 ? -10.412 -5.222 14.560 1.00 92.88 107 ILE A C 1
ATOM 884 O O . ILE A 1 107 ? -10.996 -6.031 13.845 1.00 92.88 107 ILE A O 1
ATOM 888 N N . ARG A 1 108 ? -11.057 -4.256 15.224 1.00 92.25 108 ARG A N 1
ATOM 889 C CA . ARG A 1 108 ? -12.520 -4.129 15.229 1.00 92.25 108 ARG A CA 1
ATOM 890 C C . ARG A 1 108 ? -13.100 -3.918 13.828 1.00 92.25 108 ARG A C 1
ATOM 892 O O . ARG A 1 108 ? -14.107 -4.525 13.492 1.00 92.25 108 ARG A O 1
ATOM 899 N N . LEU A 1 109 ? -12.463 -3.097 12.992 1.00 88.94 109 LEU A N 1
ATOM 900 C CA . LEU A 1 109 ? -12.882 -2.860 11.603 1.00 88.94 109 LEU A CA 1
ATOM 901 C C . LEU A 1 109 ? -12.729 -4.098 10.710 1.00 88.94 109 LEU A C 1
ATOM 903 O O . LEU A 1 109 ? -13.334 -4.162 9.642 1.00 88.94 109 LEU A O 1
ATOM 907 N N . THR A 1 110 ? -11.918 -5.070 11.128 1.00 91.00 110 THR A N 1
ATOM 908 C CA . THR A 1 110 ? -11.691 -6.324 10.402 1.00 91.00 110 THR A CA 1
ATOM 909 C C . THR A 1 110 ? -12.396 -7.528 11.019 1.00 91.00 110 THR A C 1
ATOM 911 O O . THR A 1 110 ? -12.082 -8.671 10.662 1.00 91.00 110 THR A O 1
ATOM 914 N N . ASP A 1 111 ? -13.360 -7.261 11.899 1.00 91.44 111 ASP A N 1
ATOM 915 C CA . ASP A 1 111 ? -14.299 -8.242 12.420 1.00 91.44 111 ASP A CA 1
ATOM 916 C C . ASP A 1 111 ? -15.149 -8.840 11.286 1.00 91.44 111 ASP A C 1
ATOM 918 O O . ASP A 1 111 ? -15.683 -8.121 10.439 1.00 91.44 111 ASP A O 1
ATOM 922 N N . GLU A 1 112 ? -15.235 -10.169 11.230 1.00 87.81 112 GLU A N 1
ATOM 923 C CA . GLU A 1 112 ? -15.868 -10.865 10.104 1.00 87.81 112 GLU A CA 1
ATOM 924 C C . GLU A 1 112 ? -17.372 -10.587 10.040 1.00 87.81 112 GLU A C 1
ATOM 926 O O . GLU A 1 112 ? -17.916 -10.406 8.951 1.00 87.81 112 GLU A O 1
ATOM 931 N N . ASP A 1 113 ? -18.050 -10.499 11.184 1.00 86.56 113 ASP A N 1
ATOM 932 C CA . ASP A 1 113 ? -19.490 -10.250 11.220 1.00 86.56 113 ASP A CA 1
ATOM 933 C C . ASP A 1 113 ? -19.806 -8.805 10.832 1.00 86.56 113 ASP A C 1
ATOM 935 O O . ASP A 1 113 ? -20.730 -8.547 10.051 1.00 86.56 113 ASP A O 1
ATOM 939 N N . LEU A 1 114 ? -18.972 -7.862 11.271 1.00 84.19 114 LEU A N 1
ATOM 940 C CA . LEU A 1 114 ? -19.021 -6.481 10.808 1.00 84.19 114 LEU A CA 1
ATOM 941 C C . LEU A 1 114 ? -18.789 -6.369 9.292 1.00 84.19 114 LEU A C 1
ATOM 943 O O . LEU A 1 114 ? -19.520 -5.648 8.613 1.00 84.19 114 LEU A O 1
ATOM 947 N N . LEU A 1 115 ? -17.802 -7.084 8.744 1.00 84.56 115 LEU A N 1
ATOM 948 C CA . LEU A 1 115 ? -17.499 -7.062 7.310 1.00 84.56 115 LEU A CA 1
ATOM 949 C C . LEU A 1 115 ? -18.596 -7.726 6.466 1.00 84.56 115 LEU A C 1
ATOM 951 O O . LEU A 1 115 ? -18.887 -7.240 5.369 1.00 84.56 115 LEU A O 1
ATOM 955 N N . LYS A 1 116 ? -19.238 -8.793 6.964 1.00 83.44 116 LYS A N 1
ATOM 956 C CA . LYS A 1 116 ? -20.380 -9.446 6.296 1.00 83.44 116 LYS A CA 1
ATOM 957 C C . LYS A 1 116 ? -21.560 -8.495 6.114 1.00 83.44 116 LYS A C 1
ATOM 959 O O . LYS A 1 116 ? -22.208 -8.543 5.070 1.00 83.44 116 LYS A O 1
ATOM 964 N N . ARG A 1 117 ? -21.817 -7.595 7.073 1.00 79.19 117 ARG A N 1
ATOM 965 C CA . ARG A 1 117 ? -22.888 -6.585 6.956 1.00 79.19 117 ARG A CA 1
ATOM 966 C C . ARG A 1 117 ? -22.697 -5.679 5.738 1.00 79.19 117 ARG A C 1
ATOM 968 O O . ARG A 1 117 ? -23.670 -5.375 5.056 1.00 79.19 117 ARG A O 1
ATOM 975 N N . CYS A 1 118 ? -21.454 -5.321 5.423 1.00 71.44 118 CYS A N 1
ATOM 976 C CA . CYS A 1 118 ? -21.135 -4.489 4.262 1.00 71.44 118 CYS A CA 1
ATOM 977 C C . CYS A 1 118 ? -21.363 -5.207 2.924 1.00 71.44 118 CYS A C 1
ATOM 979 O O . CYS A 1 118 ? -21.691 -4.563 1.932 1.00 71.44 118 CYS A O 1
ATOM 981 N N . LEU A 1 119 ? -21.189 -6.534 2.877 1.00 67.69 119 LEU A N 1
ATOM 982 C CA . LEU A 1 119 ? -21.396 -7.324 1.654 1.00 67.69 119 LEU A CA 1
ATOM 983 C C . LEU A 1 119 ? -22.874 -7.394 1.246 1.00 67.69 119 LEU A C 1
ATOM 985 O O . LEU A 1 119 ? -23.175 -7.632 0.083 1.00 67.69 119 LEU A O 1
ATOM 989 N N . GLN A 1 120 ? -23.790 -7.145 2.184 1.00 68.75 120 GLN A N 1
ATOM 990 C CA . GLN A 1 120 ? -25.235 -7.123 1.939 1.00 68.75 120 GLN A CA 1
ATOM 991 C C . GLN A 1 120 ? -25.742 -5.759 1.435 1.00 68.75 120 GLN A C 1
ATOM 993 O O . GLN A 1 120 ? -26.940 -5.494 1.492 1.00 68.75 120 GLN A O 1
ATOM 998 N N . GLY A 1 121 ? -24.849 -4.858 1.007 1.00 66.00 121 GLY A N 1
ATOM 999 C CA . GLY A 1 121 ? -25.215 -3.511 0.554 1.00 66.00 121 GLY A CA 1
ATOM 1000 C C . GLY A 1 121 ? -25.669 -2.569 1.676 1.00 66.00 121 GLY A C 1
ATOM 1001 O O . GLY A 1 121 ? -26.093 -1.449 1.406 1.00 66.00 121 GLY A O 1
ATOM 1002 N N . LYS A 1 122 ? -25.569 -2.991 2.942 1.00 63.91 122 LYS A N 1
ATOM 1003 C CA . LYS A 1 122 ? -25.846 -2.139 4.101 1.00 63.91 122 LYS A CA 1
ATOM 1004 C C . LYS A 1 122 ? -24.566 -1.402 4.479 1.00 63.91 122 LYS A C 1
ATOM 1006 O O . LYS A 1 122 ? -23.545 -2.030 4.755 1.00 63.91 122 LYS A O 1
ATOM 1011 N N . MET A 1 123 ? -24.609 -0.071 4.495 1.00 59.50 123 MET A N 1
ATOM 1012 C CA . MET A 1 123 ? -23.490 0.730 4.998 1.00 59.50 123 MET A CA 1
ATOM 1013 C C . MET A 1 123 ? -23.255 0.429 6.487 1.00 59.50 123 MET A C 1
ATOM 1015 O O . MET A 1 123 ? -24.202 0.134 7.219 1.00 59.50 123 MET A O 1
ATOM 1019 N N . GLN A 1 124 ? -21.997 0.489 6.951 1.00 59.47 124 GLN A N 1
ATOM 1020 C CA . GLN A 1 124 ? -21.677 0.240 8.370 1.00 59.47 124 GLN A CA 1
ATOM 1021 C C . GLN A 1 124 ? -22.410 1.208 9.304 1.00 59.47 124 GLN A C 1
ATOM 1023 O O . GLN A 1 124 ? -22.845 0.798 10.380 1.00 59.47 124 GLN A O 1
ATOM 1028 N N . ASN A 1 125 ? -22.587 2.449 8.853 1.00 61.31 125 ASN A N 1
ATOM 1029 C CA . ASN A 1 125 ? -23.360 3.470 9.538 1.00 61.31 125 ASN A CA 1
ATOM 1030 C C . ASN A 1 125 ? -24.727 3.587 8.857 1.00 61.31 125 ASN A C 1
ATOM 1032 O O . ASN A 1 125 ? -24.831 4.148 7.765 1.00 61.31 125 ASN A O 1
ATOM 1036 N N . LEU A 1 126 ? -25.762 3.038 9.495 1.00 57.56 126 LEU A N 1
ATOM 1037 C CA . LEU A 1 126 ? -27.115 3.556 9.312 1.00 57.56 126 LEU A CA 1
ATOM 1038 C C . LEU A 1 126 ? -27.171 4.841 10.142 1.00 57.56 126 LEU A C 1
ATOM 1040 O O . LEU A 1 126 ? -27.365 4.763 11.353 1.00 57.56 126 LEU A O 1
ATOM 1044 N N . ASN A 1 127 ? -26.884 5.978 9.512 1.00 56.94 127 ASN A N 1
ATOM 1045 C CA . ASN A 1 127 ? -27.251 7.273 10.079 1.00 56.94 127 ASN A CA 1
ATOM 1046 C C . ASN A 1 127 ? -28.743 7.507 9.856 1.00 56.94 127 ASN A C 1
ATOM 1048 O O . ASN A 1 127 ? -29.220 7.119 8.763 1.00 56.94 127 ASN A O 1
#

Secondary structure (DSSP, 8-state):
-HHHHHHHHHHHT-BTTB---TTSPPSTT-S-HHHHHHHHHHHHHHHHHHHHHHHHHHTT-------------PPP-----PPPTTTSS------HHHHHHHHHHHHHHT-HHHHHHHHTT--S---

Sequence (127 aa):
MKKAIWATFYHCTSTDSQPRHNLCPHGEKSWCFWNRAIALQEKEREENDRLQREKEEALGESSASCVSFYGKRKKPKTSFKMPSLKDMKIFFSLEKSDLDKVKQLYIRLTDEDLLKRCLQGKMQNLN